Protein AF-A0A2W4QSK1-F1 (afdb_monomer_lite)

pLDDT: mean 92.51, std 8.25, range [47.38, 97.38]

Sequence (63 aa):
RGGDIDLYIETDVKLPNRAETICTLYGELIIALGDQKLDIVLKDAHTGESPIVEIARRTGILL

Structure (mmCIF, N/CA/C/O backbone):
data_AF-A0A2W4QSK1-F1
#
_entry.id   AF-A0A2W4QSK1-F1
#
loop_
_atom_site.group_PDB
_atom_site.id
_atom_site.type_symbol
_atom_site.label_atom_id
_atom_site.label_alt_id
_atom_site.label_comp_id
_atom_site.label_asym_id
_atom_site.label_entity_id
_atom_site.label_seq_id
_atom_site.pdbx_PDB_ins_code
_atom_site.Cartn_x
_atom_site.Cartn_y
_atom_site.Cartn_z
_atom_site.occupancy
_atom_site.B_iso_or_equiv
_atom_site.auth_seq_id
_atom_site.auth_comp_id
_atom_site.auth_asym_id
_atom_site.auth_atom_id
_atom_site.pdbx_PDB_model_num
ATOM 1 N N . ARG A 1 1 ? -14.541 -1.547 17.269 1.00 47.38 1 ARG A N 1
ATOM 2 C CA . ARG A 1 1 ? -13.737 -0.367 17.665 1.00 47.38 1 ARG A CA 1
ATOM 3 C C . ARG A 1 1 ? -13.288 0.256 16.356 1.00 47.38 1 ARG A C 1
ATOM 5 O O . ARG A 1 1 ? -12.588 -0.438 15.638 1.00 47.38 1 ARG A O 1
ATOM 12 N N . GLY A 1 2 ? -13.812 1.427 15.987 1.00 57.72 2 GLY A N 1
ATOM 13 C CA . GLY A 1 2 ? -13.468 2.092 14.724 1.00 57.72 2 GLY A CA 1
ATOM 14 C C . GLY A 1 2 ? -12.045 2.628 14.805 1.00 57.72 2 GLY A C 1
ATOM 15 O O . GLY A 1 2 ? -11.842 3.717 15.328 1.00 57.72 2 GLY A O 1
ATOM 16 N N . GLY A 1 3 ? -11.082 1.790 14.436 1.00 76.06 3 GLY A N 1
ATOM 17 C CA . GLY A 1 3 ? -9.680 2.160 14.271 1.00 76.06 3 GLY A CA 1
ATOM 18 C C . GLY A 1 3 ? -9.364 2.321 12.792 1.00 76.06 3 GLY A C 1
ATOM 19 O O . GLY A 1 3 ? -10.190 1.955 11.958 1.00 76.06 3 GLY A O 1
ATOM 20 N N . ASP A 1 4 ? -8.200 2.878 12.499 1.00 86.38 4 ASP A N 1
ATOM 21 C CA . ASP A 1 4 ? -7.709 3.101 11.140 1.00 86.38 4 ASP A CA 1
ATOM 22 C C . ASP A 1 4 ? -7.586 1.761 10.379 1.00 86.38 4 ASP A C 1
ATOM 24 O O . ASP A 1 4 ? -7.422 0.700 10.991 1.00 86.38 4 ASP A O 1
ATOM 28 N N . ILE A 1 5 ? -7.753 1.789 9.054 1.00 90.38 5 ILE A N 1
ATOM 29 C CA . ILE A 1 5 ? -7.645 0.601 8.196 1.00 90.38 5 ILE A CA 1
ATOM 30 C C . ILE A 1 5 ? -6.266 0.592 7.531 1.00 90.38 5 ILE A C 1
ATOM 32 O O . ILE A 1 5 ? -5.992 1.408 6.655 1.00 90.38 5 ILE A O 1
ATOM 36 N N . ASP A 1 6 ? -5.431 -0.379 7.882 1.00 92.62 6 ASP A N 1
ATOM 37 C CA . ASP A 1 6 ? -4.177 -0.649 7.179 1.00 92.62 6 ASP A CA 1
ATOM 38 C C . ASP A 1 6 ? -4.425 -1.551 5.959 1.00 92.62 6 ASP A C 1
ATOM 40 O O . ASP A 1 6 ? -4.950 -2.661 6.084 1.00 92.62 6 ASP A O 1
ATOM 44 N N . LEU A 1 7 ? -4.023 -1.102 4.770 1.00 94.81 7 LEU A N 1
ATOM 45 C CA . LEU A 1 7 ? -4.145 -1.845 3.517 1.00 94.81 7 LEU A CA 1
ATOM 46 C C . LEU A 1 7 ? -2.778 -2.125 2.907 1.00 94.81 7 LEU A C 1
ATOM 48 O O . LEU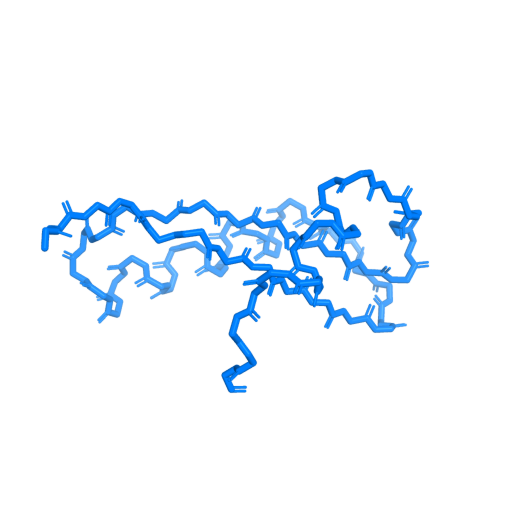 A 1 7 ? -2.022 -1.217 2.563 1.00 94.81 7 LEU A O 1
ATOM 52 N N . TYR A 1 8 ? -2.497 -3.406 2.694 1.00 96.75 8 TYR A N 1
ATOM 53 C CA . TYR A 1 8 ? -1.377 -3.858 1.883 1.00 96.75 8 TYR A CA 1
ATOM 54 C C . TYR A 1 8 ? -1.868 -4.280 0.500 1.00 96.75 8 TYR A C 1
ATOM 56 O O . TYR A 1 8 ? -2.773 -5.103 0.386 1.00 96.75 8 TYR A O 1
ATOM 64 N N . ILE A 1 9 ? -1.264 -3.717 -0.544 1.00 96.38 9 ILE A N 1
ATOM 65 C CA . ILE A 1 9 ? -1.579 -4.017 -1.941 1.00 96.38 9 ILE A CA 1
ATOM 66 C C . ILE A 1 9 ? -0.288 -4.439 -2.632 1.00 96.38 9 ILE A C 1
ATOM 68 O O . ILE A 1 9 ? 0.722 -3.730 -2.559 1.00 96.38 9 ILE A O 1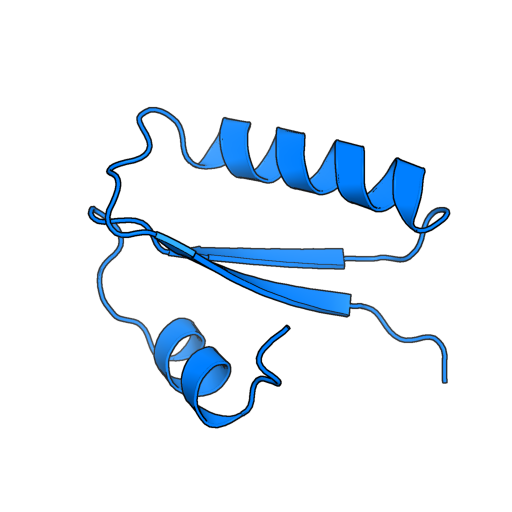
ATOM 72 N N . GLU A 1 10 ? -0.322 -5.572 -3.332 1.00 96.44 10 GLU A N 1
ATOM 73 C CA . GLU A 1 10 ? 0.802 -6.034 -4.138 1.00 96.44 10 GLU A CA 1
ATOM 74 C C . GLU A 1 10 ? 0.441 -6.281 -5.598 1.00 96.44 10 GLU A C 1
ATOM 76 O O . GLU A 1 10 ? -0.644 -6.750 -5.930 1.00 96.44 10 GLU A O 1
ATOM 81 N N . THR A 1 11 ? 1.383 -5.958 -6.478 1.00 96.00 11 THR A N 1
ATOM 82 C CA . THR A 1 11 ? 1.300 -6.237 -7.909 1.00 96.00 11 THR A CA 1
ATOM 83 C C . THR A 1 11 ? 2.678 -6.603 -8.462 1.00 96.00 11 THR A C 1
ATOM 85 O O . THR A 1 11 ? 3.724 -6.189 -7.947 1.00 96.00 11 THR A O 1
ATOM 88 N N . ASP A 1 12 ? 2.683 -7.413 -9.513 1.00 96.44 12 ASP A N 1
ATOM 89 C CA . ASP A 1 12 ? 3.844 -7.754 -10.334 1.00 96.44 12 ASP A CA 1
ATOM 90 C C . ASP A 1 12 ? 4.070 -6.756 -11.486 1.00 96.44 12 ASP A C 1
ATOM 92 O O . ASP A 1 12 ? 5.050 -6.855 -12.227 1.00 96.44 12 ASP A O 1
ATOM 96 N N . VAL A 1 13 ? 3.204 -5.751 -11.618 1.00 96.69 13 VAL A N 1
ATOM 97 C CA . VAL A 1 13 ? 3.360 -4.664 -12.583 1.00 96.69 13 VAL A CA 1
ATOM 98 C C . VAL A 1 13 ? 4.294 -3.601 -12.008 1.00 96.69 13 VAL A C 1
ATOM 100 O O . VAL A 1 13 ? 4.258 -3.293 -10.820 1.00 96.69 13 VAL A O 1
ATOM 103 N N . LYS A 1 14 ? 5.159 -3.021 -12.847 1.00 96.50 14 LYS A N 1
ATOM 104 C CA .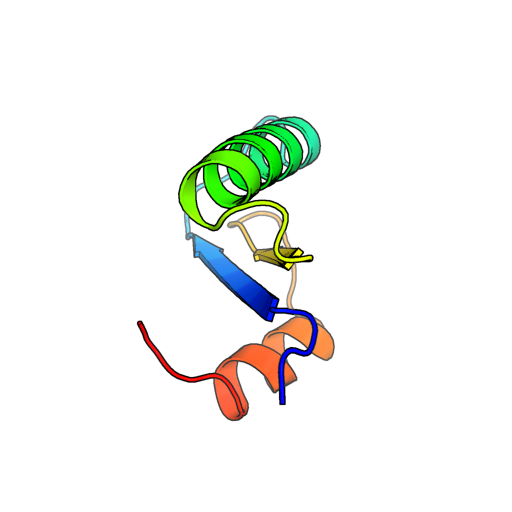 LYS A 1 14 ? 5.937 -1.831 -12.470 1.00 96.50 14 LYS A CA 1
ATOM 105 C C . LYS A 1 14 ? 5.046 -0.606 -12.571 1.00 96.50 14 LYS A C 1
ATOM 107 O O . LYS A 1 14 ? 4.534 -0.314 -13.652 1.00 96.50 14 LYS A O 1
ATOM 112 N N . LEU A 1 15 ? 4.900 0.127 -11.476 1.00 96.19 15 LEU A N 1
ATOM 113 C CA . LEU A 1 15 ? 4.100 1.341 -11.465 1.00 96.19 15 LEU A CA 1
ATOM 114 C C . LEU A 1 15 ? 4.979 2.533 -11.866 1.00 96.19 15 LEU A C 1
ATOM 116 O O . LEU A 1 15 ? 5.964 2.814 -11.182 1.00 96.19 15 LEU A O 1
ATOM 120 N N . PRO A 1 16 ? 4.648 3.261 -12.949 1.00 93.31 16 PRO A N 1
ATOM 121 C CA . PRO A 1 16 ? 5.463 4.385 -13.411 1.00 93.31 16 PRO A CA 1
ATOM 122 C C . PRO A 1 16 ? 5.492 5.531 -12.393 1.00 93.31 16 PRO A C 1
ATOM 124 O O . PRO A 1 16 ? 6.503 6.218 -12.268 1.00 93.31 16 PRO A O 1
ATOM 127 N N . ASN A 1 17 ? 4.402 5.711 -11.640 1.00 95.31 17 ASN A N 1
ATOM 128 C CA . ASN A 1 17 ? 4.295 6.696 -10.573 1.00 95.31 17 ASN A CA 1
ATOM 129 C C . ASN A 1 17 ? 3.548 6.113 -9.366 1.00 95.31 17 ASN A C 1
ATOM 131 O O . ASN A 1 17 ? 2.321 6.173 -9.246 1.00 95.31 17 ASN A O 1
ATOM 135 N N . ARG A 1 18 ? 4.315 5.526 -8.447 1.00 94.12 18 ARG A N 1
ATOM 136 C CA . ARG A 1 18 ? 3.785 4.900 -7.230 1.00 94.12 18 ARG A CA 1
ATOM 137 C C . ARG A 1 18 ? 3.056 5.897 -6.325 1.00 94.12 18 ARG A C 1
ATOM 139 O O . ARG A 1 18 ? 2.034 5.542 -5.750 1.00 94.12 18 ARG A O 1
ATOM 146 N N . ALA A 1 19 ? 3.552 7.130 -6.214 1.00 94.06 19 ALA A N 1
ATOM 147 C CA . ALA A 1 19 ? 2.940 8.154 -5.367 1.00 94.06 19 ALA A CA 1
ATOM 148 C C . ALA A 1 19 ? 1.553 8.558 -5.885 1.00 94.06 19 ALA A C 1
ATOM 150 O O . ALA A 1 19 ? 0.595 8.571 -5.122 1.00 94.06 19 ALA A O 1
ATOM 151 N N . GLU A 1 20 ? 1.426 8.807 -7.189 1.00 97.38 20 GLU A N 1
ATOM 152 C CA . GLU A 1 20 ? 0.136 9.093 -7.832 1.00 97.38 20 GLU A CA 1
ATOM 153 C C . GLU A 1 20 ? -0.859 7.939 -7.677 1.00 97.38 20 GLU A C 1
ATOM 155 O O . GLU A 1 20 ? -2.027 8.170 -7.365 1.00 97.38 20 GLU A O 1
ATOM 160 N N . THR A 1 21 ? -0.384 6.698 -7.822 1.00 96.44 21 THR A N 1
ATOM 161 C CA . THR A 1 21 ? -1.219 5.504 -7.627 1.00 96.44 21 THR A CA 1
ATOM 162 C C . THR A 1 21 ? -1.753 5.437 -6.194 1.00 96.44 21 THR A C 1
ATOM 164 O O . THR A 1 21 ? -2.949 5.247 -5.995 1.00 96.44 21 THR A O 1
ATOM 167 N N . ILE A 1 22 ? -0.891 5.651 -5.192 1.00 96.19 22 ILE A N 1
ATOM 168 C CA . ILE A 1 22 ? -1.294 5.683 -3.778 1.00 96.19 22 ILE A CA 1
ATOM 169 C C . ILE A 1 22 ? -2.304 6.807 -3.525 1.00 96.19 22 ILE A C 1
ATOM 171 O O . ILE A 1 22 ? -3.327 6.556 -2.897 1.00 96.19 22 ILE A O 1
ATOM 175 N N . CYS A 1 23 ? -2.057 8.021 -4.026 1.00 95.81 23 CYS A N 1
ATOM 176 C CA . CYS A 1 23 ? -2.973 9.150 -3.847 1.00 95.81 23 CYS A CA 1
ATOM 177 C C . CYS A 1 23 ? -4.350 8.886 -4.468 1.00 95.81 23 CYS A C 1
ATOM 179 O O . CYS A 1 23 ? -5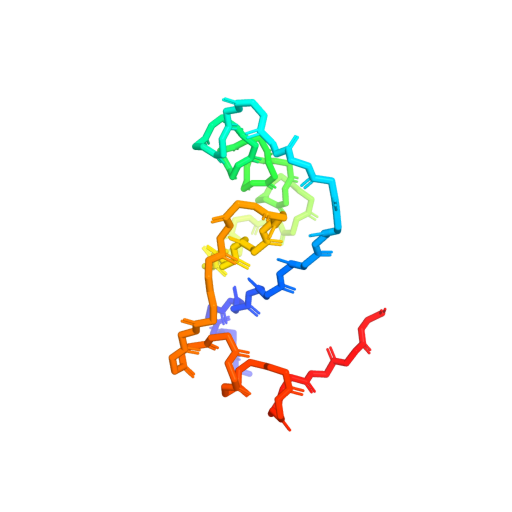.366 9.210 -3.856 1.00 95.81 23 CYS A O 1
ATOM 181 N N . THR A 1 24 ? -4.381 8.286 -5.661 1.00 96.19 24 THR A N 1
ATOM 182 C CA . THR A 1 24 ? -5.628 7.934 -6.356 1.00 96.19 24 THR A CA 1
ATOM 183 C C . THR A 1 24 ? -6.410 6.899 -5.552 1.00 96.19 24 THR A C 1
ATOM 185 O O . THR A 1 24 ? -7.559 7.149 -5.199 1.00 96.19 24 THR A O 1
ATOM 188 N N . LEU A 1 25 ? -5.758 5.796 -5.163 1.00 95.31 25 LEU A N 1
ATOM 189 C CA . LEU A 1 25 ? -6.366 4.750 -4.333 1.00 95.31 25 LEU A CA 1
ATOM 190 C C . LEU A 1 25 ? -6.896 5.309 -3.011 1.00 95.31 25 LEU A C 1
ATOM 192 O O . LEU A 1 25 ? -8.020 5.017 -2.616 1.00 95.31 25 LEU A O 1
ATOM 196 N N . TYR A 1 26 ? -6.098 6.135 -2.334 1.00 94.94 26 TYR A N 1
ATOM 197 C CA . TYR A 1 26 ? -6.480 6.756 -1.071 1.00 94.94 26 TYR A CA 1
ATOM 198 C C . TYR A 1 26 ? -7.735 7.624 -1.216 1.00 94.94 26 TYR A C 1
ATOM 200 O O . TYR A 1 26 ? -8.673 7.482 -0.434 1.00 94.94 26 TYR A O 1
ATOM 208 N N . GLY A 1 27 ? -7.775 8.495 -2.231 1.00 94.44 27 GLY A N 1
ATOM 209 C CA . GLY A 1 27 ? -8.921 9.368 -2.482 1.00 94.44 27 GLY A CA 1
ATOM 210 C C . GLY A 1 27 ? -10.198 8.588 -2.792 1.00 94.44 27 GLY A C 1
ATOM 211 O O . GLY A 1 27 ? -11.247 8.870 -2.213 1.00 94.44 27 GLY A O 1
ATOM 212 N N . GLU A 1 28 ? -10.107 7.575 -3.657 1.00 95.31 28 GLU A N 1
ATOM 213 C CA . GLU A 1 28 ? -11.247 6.722 -4.013 1.00 95.31 28 GLU A CA 1
ATOM 214 C C . GLU A 1 28 ? -11.780 5.940 -2.804 1.00 95.31 28 GLU A C 1
ATOM 216 O O . GLU A 1 28 ? -12.992 5.894 -2.576 1.00 95.31 28 GLU A O 1
ATOM 221 N N . LEU A 1 29 ? -10.886 5.375 -1.988 1.00 93.88 29 LEU A N 1
ATOM 222 C CA . LEU A 1 29 ? -11.262 4.600 -0.806 1.00 93.88 29 LEU A CA 1
ATOM 223 C C . LEU A 1 29 ? -11.870 5.467 0.298 1.00 93.88 29 LEU A C 1
ATOM 225 O O . LEU A 1 29 ? -12.851 5.046 0.904 1.00 93.88 29 LEU A O 1
ATOM 229 N N . ILE A 1 30 ? -11.356 6.677 0.543 1.00 92.69 30 ILE A N 1
ATOM 230 C CA . ILE A 1 30 ? -11.958 7.594 1.527 1.00 92.69 30 ILE A CA 1
ATOM 231 C C . ILE A 1 30 ? -13.395 7.948 1.150 1.00 92.69 30 ILE A C 1
ATO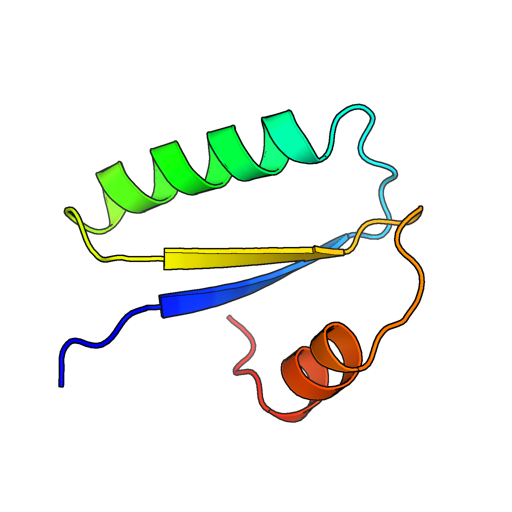M 233 O O . ILE A 1 30 ? -14.278 7.914 2.010 1.00 92.69 30 ILE A O 1
ATOM 237 N N . ILE A 1 31 ? -13.641 8.251 -0.128 1.00 93.00 31 ILE A N 1
ATOM 238 C CA . ILE A 1 31 ? -14.986 8.569 -0.623 1.00 93.00 31 ILE A CA 1
ATOM 239 C C . ILE A 1 31 ? -15.915 7.364 -0.440 1.00 93.00 31 ILE A C 1
ATOM 241 O O . ILE A 1 31 ? -17.054 7.525 -0.004 1.00 93.00 31 ILE A O 1
ATOM 245 N N . ALA A 1 32 ? -15.434 6.157 -0.750 1.00 93.44 32 ALA A N 1
ATOM 246 C CA . ALA A 1 32 ? -16.229 4.937 -0.662 1.00 93.44 32 ALA A CA 1
ATOM 247 C C . ALA A 1 32 ? -16.508 4.487 0.785 1.00 93.44 32 ALA A C 1
ATOM 249 O O . ALA A 1 32 ? -17.574 3.934 1.057 1.00 93.44 32 ALA A O 1
ATOM 250 N N . LEU A 1 33 ? -15.565 4.704 1.707 1.00 90.06 33 LEU A N 1
ATOM 251 C CA . LEU A 1 33 ? -15.621 4.205 3.087 1.00 90.06 33 LEU A CA 1
ATOM 252 C C . LEU A 1 33 ? -16.116 5.245 4.104 1.00 90.06 33 LEU A C 1
ATOM 254 O O . LEU A 1 33 ? -16.349 4.890 5.258 1.00 90.06 33 LEU A O 1
ATOM 258 N N . GLY A 1 34 ? -16.317 6.499 3.688 1.00 88.81 34 GLY A N 1
ATOM 259 C CA . GLY A 1 34 ? -16.926 7.551 4.504 1.00 88.81 34 GLY A CA 1
ATOM 260 C C . GLY A 1 34 ? -15.988 8.133 5.561 1.00 88.81 34 GLY A C 1
ATOM 261 O O . GLY A 1 34 ? -16.247 7.993 6.754 1.00 88.81 34 GLY A O 1
ATOM 262 N N . ASP A 1 35 ? -14.903 8.783 5.123 1.00 80.25 35 ASP A N 1
ATOM 263 C CA . ASP A 1 35 ? -13.889 9.448 5.973 1.00 80.25 35 ASP A CA 1
ATOM 264 C C . ASP A 1 35 ? -13.189 8.531 6.991 1.00 80.25 35 ASP A C 1
ATOM 266 O O . ASP A 1 35 ? -12.501 8.979 7.915 1.00 80.25 35 ASP A O 1
ATOM 270 N N . GLN A 1 36 ? -13.316 7.220 6.804 1.00 86.00 36 GLN A N 1
ATOM 271 C CA . GLN A 1 36 ? -12.543 6.235 7.533 1.00 86.00 36 GLN A CA 1
ATOM 272 C C . GLN A 1 36 ? -11.060 6.410 7.187 1.00 86.00 36 GLN A C 1
ATOM 274 O O . GLN A 1 36 ? -10.671 6.365 6.020 1.00 86.00 36 GLN A O 1
ATOM 279 N N . LYS A 1 37 ? -10.220 6.614 8.205 1.00 87.06 37 LYS A N 1
ATOM 280 C CA . LYS A 1 37 ? -8.772 6.741 8.017 1.00 87.06 37 LYS A CA 1
ATOM 281 C C . LYS A 1 37 ? -8.179 5.433 7.508 1.00 87.06 37 LYS A C 1
ATOM 283 O O . LYS A 1 37 ? -8.544 4.354 7.984 1.00 87.06 37 LYS A O 1
ATOM 288 N N . LEU A 1 38 ? -7.265 5.565 6.553 1.00 90.81 38 LEU A N 1
ATOM 289 C CA . LEU A 1 38 ? -6.631 4.466 5.836 1.00 90.81 38 LEU A CA 1
ATOM 290 C C . LEU A 1 38 ? -5.127 4.717 5.746 1.00 90.81 38 LEU A C 1
ATOM 292 O O . LEU A 1 38 ? -4.724 5.837 5.439 1.00 90.81 38 LEU A O 1
ATOM 296 N N . ASP A 1 39 ? -4.326 3.672 5.907 1.00 91.81 39 ASP A N 1
ATOM 297 C CA . ASP A 1 39 ? -2.893 3.684 5.618 1.00 91.81 39 ASP A CA 1
ATOM 298 C C . ASP A 1 39 ? -2.592 2.645 4.531 1.00 91.81 39 ASP A C 1
ATOM 300 O O . ASP A 1 39 ? -2.980 1.484 4.645 1.00 91.81 39 ASP A O 1
ATOM 304 N N . ILE A 1 40 ? -1.928 3.051 3.440 1.00 94.06 40 ILE A N 1
ATOM 305 C CA . ILE A 1 40 ? -1.694 2.186 2.269 1.00 94.06 40 ILE A CA 1
ATOM 306 C C . ILE A 1 40 ? -0.207 1.856 2.122 1.00 94.06 40 ILE A C 1
ATOM 308 O O . ILE A 1 40 ? 0.637 2.735 1.936 1.00 94.06 40 ILE A O 1
ATOM 312 N N . VAL A 1 41 ? 0.103 0.560 2.086 1.00 94.62 41 VAL A N 1
ATOM 313 C CA . VAL A 1 41 ? 1.406 0.011 1.701 1.00 94.62 41 VAL A CA 1
ATOM 314 C C . VAL A 1 41 ? 1.278 -0.645 0.329 1.00 94.62 41 VAL A C 1
ATOM 316 O O . VAL A 1 41 ? 0.703 -1.720 0.191 1.00 94.62 41 VAL A O 1
ATOM 319 N N . LEU A 1 42 ? 1.854 -0.013 -0.695 1.00 95.94 42 LEU A N 1
ATOM 320 C CA . LEU A 1 42 ? 1.857 -0.530 -2.068 1.00 95.94 42 LEU A CA 1
ATOM 321 C C . LEU A 1 42 ? 3.221 -1.127 -2.430 1.00 95.94 42 LEU A C 1
ATOM 323 O O . LEU A 1 42 ? 4.229 -0.408 -2.402 1.00 95.94 42 LEU A O 1
ATOM 327 N N . LYS A 1 43 ? 3.242 -2.412 -2.796 1.00 96.88 43 LYS A N 1
ATOM 328 C CA . LYS A 1 43 ? 4.406 -3.142 -3.320 1.00 96.88 43 LYS A CA 1
ATOM 329 C C . LYS A 1 43 ? 4.183 -3.454 -4.797 1.00 96.88 43 LYS A C 1
ATOM 331 O O . LYS A 1 43 ? 3.244 -4.150 -5.156 1.00 96.88 43 LYS A O 1
ATOM 336 N N . ASP A 1 44 ? 5.068 -2.975 -5.655 1.00 96.88 44 ASP A N 1
ATOM 337 C CA . ASP A 1 44 ? 5.039 -3.251 -7.095 1.00 96.88 44 ASP A CA 1
ATOM 338 C C . ASP A 1 44 ? 6.231 -4.143 -7.508 1.00 96.88 44 ASP A C 1
ATOM 340 O O . ASP A 1 44 ? 6.932 -4.695 -6.651 1.00 96.88 44 ASP A O 1
ATOM 344 N N . ALA A 1 45 ? 6.495 -4.317 -8.805 1.00 96.31 45 ALA A N 1
ATOM 345 C CA . ALA A 1 45 ? 7.667 -5.078 -9.258 1.00 96.31 45 ALA A CA 1
ATOM 346 C C . ALA A 1 45 ? 9.021 -4.368 -9.071 1.00 96.31 45 ALA A C 1
ATOM 348 O O . ALA A 1 45 ? 10.062 -5.014 -9.203 1.00 96.31 45 ALA A O 1
ATOM 349 N N . HIS A 1 46 ? 9.045 -3.061 -8.797 1.00 94.69 46 HIS A N 1
ATOM 350 C CA . HIS A 1 46 ? 10.279 -2.330 -8.493 1.00 94.69 46 HIS A CA 1
ATOM 351 C C . HIS A 1 46 ? 10.550 -2.236 -6.984 1.00 94.69 46 HIS A C 1
ATOM 353 O O . HIS A 1 46 ? 11.684 -2.016 -6.559 1.00 94.69 46 HIS A O 1
ATOM 359 N N . THR A 1 47 ? 9.514 -2.432 -6.174 1.00 92.44 47 THR A N 1
ATOM 360 C CA . THR A 1 47 ? 9.576 -2.399 -4.718 1.00 92.44 47 THR A CA 1
ATOM 361 C C . THR A 1 47 ? 10.180 -3.703 -4.204 1.00 92.44 47 THR A C 1
ATOM 363 O O . THR A 1 47 ? 9.600 -4.781 -4.357 1.00 92.44 47 THR A O 1
ATOM 366 N N . GLY A 1 48 ? 11.361 -3.597 -3.595 1.00 92.62 48 GLY A N 1
ATOM 367 C CA . GLY A 1 48 ? 12.020 -4.717 -2.931 1.00 92.62 48 GLY A CA 1
ATOM 368 C C . GLY A 1 48 ? 11.262 -5.198 -1.692 1.00 92.62 48 GLY A C 1
ATOM 369 O O . GLY A 1 48 ? 10.387 -4.514 -1.158 1.00 92.62 48 GLY A O 1
ATOM 370 N N . GLU A 1 49 ? 11.632 -6.385 -1.222 1.00 94.94 49 GLU A N 1
ATOM 371 C CA . GLU A 1 49 ? 11.134 -6.916 0.044 1.00 94.94 49 GLU A CA 1
ATOM 372 C C . GLU A 1 49 ? 11.539 -6.017 1.220 1.00 94.94 49 GLU A C 1
ATOM 374 O O . GLU A 1 49 ? 12.603 -5.392 1.227 1.00 94.94 49 GLU A O 1
ATOM 379 N N . SER A 1 50 ? 10.668 -5.941 2.224 1.00 95.56 50 SER A N 1
ATOM 380 C CA . SER A 1 50 ? 10.893 -5.162 3.441 1.00 95.56 50 SER A CA 1
ATOM 381 C C . SER A 1 50 ? 10.140 -5.787 4.6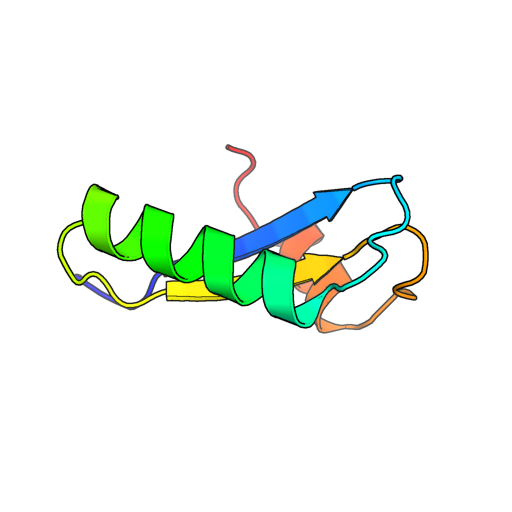18 1.00 95.56 50 SER A C 1
ATOM 383 O O . SER A 1 50 ? 9.159 -6.500 4.392 1.00 95.56 50 SER A O 1
ATOM 385 N N . PRO A 1 51 ? 10.526 -5.496 5.874 1.00 96.81 51 PRO A N 1
ATOM 386 C CA . PRO A 1 51 ? 9.846 -6.066 7.036 1.00 96.81 51 PRO A CA 1
ATOM 387 C C . PRO A 1 51 ? 8.338 -5.786 7.064 1.00 96.81 51 PRO A C 1
ATOM 389 O O . PRO A 1 51 ? 7.565 -6.653 7.454 1.00 96.81 51 PRO A O 1
ATOM 392 N N . ILE A 1 52 ? 7.899 -4.602 6.615 1.00 94.69 52 ILE A N 1
ATOM 393 C CA . ILE A 1 52 ? 6.468 -4.265 6.575 1.00 94.69 52 ILE A CA 1
ATOM 394 C C . ILE A 1 52 ? 5.705 -5.116 5.552 1.00 94.69 52 ILE A C 1
ATOM 396 O O . ILE A 1 52 ? 4.602 -5.562 5.843 1.00 94.69 52 ILE A O 1
ATOM 400 N N . VAL A 1 53 ? 6.313 -5.405 4.397 1.00 95.88 53 VAL A N 1
ATOM 401 C CA . VAL A 1 53 ? 5.740 -6.295 3.375 1.00 95.88 53 VAL A CA 1
ATOM 402 C C . VAL A 1 53 ? 5.638 -7.726 3.904 1.00 95.88 53 VAL A C 1
ATOM 404 O O . VAL A 1 53 ? 4.593 -8.361 3.777 1.00 95.88 53 VAL A O 1
ATOM 407 N N . GLU A 1 54 ? 6.697 -8.222 4.544 1.00 96.50 54 GLU A N 1
ATOM 408 C CA . GLU A 1 54 ? 6.717 -9.567 5.124 1.00 96.50 54 GLU A CA 1
ATOM 409 C C . GLU A 1 54 ? 5.647 -9.729 6.213 1.00 96.50 54 GLU A C 1
ATOM 411 O O . GLU A 1 54 ? 4.880 -10.696 6.204 1.00 96.50 54 GLU A O 1
ATOM 416 N N . ILE A 1 55 ? 5.564 -8.766 7.138 1.00 96.56 55 ILE A N 1
ATOM 417 C CA . ILE A 1 55 ? 4.575 -8.780 8.218 1.00 96.56 55 ILE A CA 1
ATOM 418 C C . ILE A 1 55 ? 3.165 -8.715 7.633 1.00 96.56 55 ILE A C 1
ATOM 420 O O . ILE A 1 55 ? 2.346 -9.561 7.984 1.00 96.56 55 ILE A O 1
ATOM 424 N N . ALA A 1 56 ? 2.899 -7.791 6.703 1.00 96.06 56 ALA A N 1
ATOM 425 C CA . ALA A 1 56 ? 1.585 -7.640 6.086 1.00 96.06 56 ALA A CA 1
ATOM 426 C C . ALA A 1 56 ? 1.112 -8.921 5.385 1.00 96.06 56 ALA A C 1
ATOM 428 O O . ALA A 1 56 ? -0.027 -9.333 5.589 1.00 96.06 56 ALA A O 1
ATOM 429 N N . ARG A 1 57 ? 1.981 -9.613 4.635 1.00 95.19 57 ARG A N 1
ATOM 430 C CA . ARG A 1 57 ? 1.630 -10.907 4.020 1.00 95.19 57 ARG A CA 1
ATOM 431 C C . ARG A 1 57 ? 1.337 -11.998 5.046 1.00 95.19 57 ARG A C 1
ATOM 433 O O . ARG A 1 57 ? 0.471 -12.835 4.819 1.00 95.19 57 ARG A O 1
ATOM 440 N N . ARG A 1 58 ? 2.074 -12.023 6.161 1.00 96.62 58 ARG A N 1
ATOM 441 C CA . ARG A 1 58 ? 1.945 -13.072 7.183 1.00 96.62 58 ARG A CA 1
ATOM 442 C C . ARG A 1 58 ? 0.734 -12.874 8.090 1.00 96.62 58 ARG A C 1
ATOM 444 O O . ARG A 1 58 ? 0.169 -13.857 8.560 1.00 96.62 58 ARG A O 1
ATOM 451 N N . THR A 1 59 ? 0.396 -11.627 8.407 1.00 96.25 59 THR A N 1
ATOM 452 C CA . THR A 1 59 ? -0.634 -11.297 9.405 1.00 96.25 59 THR A CA 1
ATOM 453 C C . THR A 1 59 ? -1.903 -10.717 8.801 1.00 96.25 59 THR A C 1
ATOM 455 O O . THR A 1 59 ? -2.903 -10.610 9.507 1.00 96.25 59 THR A O 1
ATOM 458 N N . GLY A 1 60 ? -1.859 -10.302 7.535 1.00 94.50 60 GLY A N 1
ATOM 459 C CA . GLY A 1 60 ? -2.999 -9.745 6.824 1.00 94.50 60 GLY A CA 1
ATOM 460 C C . GLY A 1 60 ? -4.098 -10.773 6.578 1.00 94.50 60 GLY A C 1
ATOM 461 O O . GLY A 1 60 ? -3.879 -11.985 6.601 1.00 94.50 60 GLY A O 1
ATOM 462 N N . ILE A 1 61 ? -5.299 -10.259 6.325 1.00 96.00 61 ILE A N 1
ATOM 463 C CA . ILE A 1 61 ? -6.436 -11.048 5.858 1.00 96.00 61 ILE A CA 1
ATOM 464 C C . ILE A 1 61 ? -6.552 -10.801 4.357 1.00 96.00 61 ILE A C 1
ATOM 466 O O . ILE A 1 61 ? -6.653 -9.651 3.934 1.00 96.00 61 ILE A O 1
ATOM 470 N N . LEU A 1 62 ? -6.516 -11.875 3.565 1.00 94.50 62 LEU A N 1
ATOM 471 C CA . LEU A 1 62 ? -6.734 -11.786 2.124 1.00 94.50 62 LEU A CA 1
ATOM 472 C C . LEU A 1 62 ? -8.193 -11.398 1.856 1.00 94.50 62 LEU A C 1
ATOM 474 O O . LEU A 1 62 ? -9.105 -12.044 2.381 1.00 94.50 62 LEU A O 1
ATOM 478 N N . LEU A 1 63 ? -8.375 -10.342 1.065 1.00 90.19 63 LEU A N 1
ATOM 479 C CA . LEU A 1 63 ? -9.668 -9.835 0.609 1.00 90.19 63 LEU A CA 1
ATOM 480 C C . LEU A 1 63 ? -10.035 -10.393 -0.767 1.00 90.19 63 LEU A C 1
ATOM 482 O O . LEU A 1 63 ? -9.106 -10.617 -1.576 1.00 90.19 63 LEU A O 1
#

Radius of gyration: 12.39 Å; chains: 1; bounding box: 29×22×31 Å

Secondary structure (DSSP, 8-state):
----EEEEEE-SSPPS-HHHHHHHHHHHHHHHHTS--EEEEEE-SSS---HHHHHHHHHPPP-

Foldseek 3Di:
DQDAAEDEEEEAADDPDPPVVVVVVQVVVCVVVPNRHYDYDYYYNVRDDDPVNVCCVVPPDDD

Organism: NCBI:txid2202197